Protein AF-A0AAQ4QMA6-F1 (afdb_monomer_lite)

Foldseek 3Di:
DDDDDDDDDDPDPPPPPDDDQDCADPWQWEQDPSGDTDGEDPQARAANDNDQLRHPHGQFQWDQAPVRSGTDGAPPQARDADNVHSPQGPHGDQCWADDRRHTHNAADWQWEQDNVRSYTHGEDPQARDAHPNPGGDHGDPPDDDD

InterPro domains:
  IPR006212 Furin-like repeat [SM00261] (34-66)
  IPR006212 Furin-like repeat [SM00261] (68-113)
  IPR006212 Furin-like repeat [SM00261] (117-146)
  IPR006212 Furin-like repeat [cd00064] (74-121)
  IPR009030 Growth factor receptor cysteine-rich domain superfamily [SSF57184] (30-146)

Structure (mmCIF, N/CA/C/O backbone):
data_AF-A0AAQ4QMA6-F1
#
_entry.id   AF-A0AAQ4QMA6-F1
#
loop_
_atom_site.group_PDB
_atom_site.id
_atom_site.type_symbol
_atom_site.label_atom_id
_atom_site.label_alt_id
_atom_site.label_comp_id
_atom_site.label_asym_id
_atom_site.label_entity_id
_atom_site.label_seq_id
_atom_site.pdbx_PDB_ins_code
_atom_site.Cartn_x
_atom_site.Cartn_y
_atom_site.Cartn_z
_atom_site.occupancy
_atom_site.B_iso_or_equiv
_atom_site.auth_seq_id
_atom_site.auth_comp_id
_atom_site.auth_asym_id
_atom_site.auth_atom_id
_atom_site.pdbx_PDB_model_num
ATOM 1 N N . MET A 1 1 ? -14.086 -16.755 75.102 1.00 37.41 1 MET A N 1
ATOM 2 C CA . MET A 1 1 ? -13.847 -18.125 75.598 1.00 37.41 1 MET A CA 1
ATOM 3 C C . MET A 1 1 ? -12.925 -18.833 74.611 1.00 37.41 1 MET A C 1
ATOM 5 O O . MET A 1 1 ? -13.356 -19.036 73.491 1.00 37.41 1 MET A O 1
ATOM 9 N N . ARG A 1 2 ? -11.689 -19.133 75.060 1.00 33.44 2 ARG A N 1
ATOM 10 C CA . ARG A 1 2 ? -10.705 -20.140 74.574 1.00 33.44 2 ARG A CA 1
ATOM 11 C C . ARG A 1 2 ? -10.198 -19.995 73.120 1.00 33.44 2 ARG A C 1
ATOM 13 O O . ARG A 1 2 ? -10.956 -20.186 72.188 1.00 33.44 2 ARG A O 1
ATOM 20 N N . SER A 1 3 ? -8.985 -19.466 72.903 1.00 40.19 3 SER A N 1
ATOM 21 C CA . SER A 1 3 ? -7.627 -20.088 72.977 1.00 40.19 3 SER A CA 1
ATOM 22 C C . SER A 1 3 ? -7.222 -20.789 71.669 1.00 40.19 3 SER A C 1
ATOM 24 O O . SER A 1 3 ? -7.876 -21.749 71.294 1.00 40.19 3 SER A O 1
ATOM 26 N N . VAL A 1 4 ? -6.320 -20.227 70.848 1.00 39.12 4 VAL A N 1
ATOM 27 C CA . VAL A 1 4 ? -4.824 -20.225 70.860 1.00 39.12 4 VAL A CA 1
ATOM 28 C C . VAL A 1 4 ? -4.235 -21.331 69.955 1.00 39.12 4 VAL A C 1
ATOM 30 O O . VAL A 1 4 ? -4.265 -22.487 70.347 1.00 39.12 4 VAL A O 1
ATOM 33 N N . ALA A 1 5 ? -3.652 -20.885 68.821 1.00 41.41 5 ALA A N 1
ATOM 34 C CA . ALA A 1 5 ? -2.407 -21.308 68.127 1.00 41.41 5 ALA A CA 1
ATOM 35 C C . ALA A 1 5 ? -2.242 -22.794 67.667 1.00 41.41 5 ALA A C 1
ATOM 37 O O . ALA A 1 5 ? -2.875 -23.682 68.204 1.00 41.41 5 ALA A O 1
ATOM 38 N N . ALA A 1 6 ? -1.412 -23.197 66.692 1.00 40.19 6 ALA A N 1
ATOM 39 C CA . ALA A 1 6 ? -0.220 -22.599 66.099 1.00 40.19 6 ALA A CA 1
ATOM 40 C C . ALA A 1 6 ? 0.303 -23.438 64.891 1.00 40.19 6 ALA A C 1
ATOM 42 O O . ALA A 1 6 ? 0.096 -24.645 64.862 1.00 40.19 6 ALA A O 1
ATOM 43 N N . PHE A 1 7 ? 1.069 -22.783 64.004 1.00 39.94 7 PHE A N 1
ATOM 44 C CA . PHE A 1 7 ? 2.169 -23.274 63.138 1.00 39.94 7 PHE A CA 1
ATOM 45 C C . PHE A 1 7 ? 1.943 -24.390 62.093 1.00 39.94 7 PHE A C 1
ATOM 47 O O . PHE A 1 7 ? 1.742 -25.548 62.427 1.00 39.94 7 PHE A O 1
ATOM 54 N N . LEU A 1 8 ? 2.226 -24.070 60.822 1.00 35.59 8 LEU A N 1
ATOM 55 C CA . LEU A 1 8 ? 3.462 -24.508 60.150 1.00 35.59 8 LEU A CA 1
ATOM 56 C C . LEU A 1 8 ? 3.714 -23.669 58.885 1.00 35.59 8 LEU A C 1
ATOM 58 O O . LEU A 1 8 ? 2.820 -23.396 58.090 1.00 35.59 8 LEU A O 1
ATOM 62 N N . VAL A 1 9 ? 4.959 -23.224 58.758 1.00 42.91 9 VAL A N 1
ATOM 63 C CA . VAL A 1 9 ? 5.502 -22.417 57.667 1.00 42.91 9 VAL A CA 1
ATOM 64 C C . VAL A 1 9 ? 5.633 -23.284 56.414 1.00 42.91 9 VAL A C 1
ATOM 66 O O . VAL A 1 9 ? 6.320 -24.300 56.452 1.00 42.91 9 VAL A O 1
ATOM 69 N N . VAL A 1 10 ? 5.070 -22.842 55.287 1.00 43.06 10 VAL A N 1
ATOM 70 C CA . VAL A 1 10 ? 5.605 -23.185 53.963 1.00 43.06 10 VAL A CA 1
ATOM 71 C C . VAL A 1 10 ? 6.004 -21.878 53.291 1.00 43.06 10 VAL A C 1
ATOM 73 O O . VAL A 1 10 ? 5.167 -21.078 52.880 1.00 43.06 10 VAL A O 1
ATOM 76 N N . LEU A 1 11 ? 7.315 -21.644 53.248 1.00 46.62 11 LEU A N 1
ATOM 77 C CA . LEU A 1 11 ? 7.945 -20.617 52.432 1.00 46.62 11 LEU A CA 1
ATOM 78 C C . LEU A 1 11 ? 7.760 -21.006 50.965 1.00 46.62 11 LEU A C 1
ATOM 80 O O . LEU A 1 11 ? 8.409 -21.914 50.459 1.00 46.62 11 LEU A O 1
ATOM 84 N N . GLY A 1 12 ? 6.853 -20.316 50.297 1.00 40.38 12 GLY A N 1
ATOM 85 C CA . GLY A 1 12 ? 6.629 -20.417 48.868 1.00 40.38 12 GLY A CA 1
ATOM 86 C C . GLY A 1 12 ? 5.573 -19.390 48.533 1.00 40.38 12 GLY A C 1
ATOM 87 O O . GLY A 1 12 ? 4.491 -19.424 49.103 1.00 40.38 12 GLY A O 1
ATOM 88 N N . SER A 1 13 ? 5.917 -18.421 47.697 1.00 49.50 13 SER A N 1
ATOM 89 C CA . SER A 1 13 ? 5.038 -17.359 47.220 1.00 49.50 13 SER A CA 1
ATOM 90 C C . SER A 1 13 ? 3.724 -17.930 46.672 1.00 49.50 13 SER A C 1
ATOM 92 O O . SER A 1 13 ? 3.606 -18.196 45.477 1.00 49.50 13 SER A O 1
ATOM 94 N N . VAL A 1 14 ? 2.719 -18.102 47.533 1.00 47.34 14 VAL A N 1
ATOM 95 C CA . VAL A 1 14 ? 1.330 -18.259 47.113 1.00 47.34 14 VAL A CA 1
ATOM 96 C C . VAL A 1 14 ? 0.904 -16.865 46.682 1.00 47.34 14 VAL A C 1
ATOM 98 O O . VAL A 1 14 ? 0.366 -16.080 47.461 1.00 47.34 14 VAL A O 1
ATOM 101 N N . GLY A 1 15 ? 1.259 -16.518 45.443 1.00 46.84 15 GLY A N 1
ATOM 102 C CA . GLY A 1 15 ? 0.661 -15.387 44.762 1.00 46.84 15 GLY A CA 1
ATOM 103 C C . GLY A 1 15 ? -0.843 -15.578 44.856 1.00 46.84 15 GLY A C 1
ATOM 104 O O . GLY A 1 15 ? -1.367 -16.589 44.394 1.00 46.84 15 GLY A O 1
ATOM 105 N N . LEU A 1 16 ? -1.513 -14.655 45.537 1.00 48.75 16 LEU A N 1
ATOM 106 C CA . LEU A 1 16 ? -2.963 -14.601 45.598 1.00 48.75 16 LEU A CA 1
ATOM 107 C C . LEU A 1 16 ? -3.490 -14.709 44.159 1.00 48.75 16 LEU A C 1
ATOM 109 O O . LEU A 1 16 ? -3.325 -13.774 43.376 1.00 48.75 16 LEU A O 1
ATOM 113 N N . ILE A 1 17 ? -4.104 -15.842 43.803 1.00 52.78 17 ILE A N 1
ATOM 114 C CA . ILE A 1 17 ? -4.895 -15.989 42.574 1.00 52.78 17 ILE A CA 1
ATOM 115 C C . ILE A 1 17 ? -6.197 -15.223 42.833 1.00 52.78 17 ILE A C 1
ATOM 117 O O . ILE A 1 17 ? -7.240 -15.789 43.138 1.00 52.78 17 ILE A O 1
ATOM 121 N N . GLY A 1 18 ? -6.091 -13.898 42.852 1.00 49.62 18 GLY A N 1
ATOM 122 C CA . GLY A 1 18 ? -7.203 -12.973 42.990 1.00 49.62 18 GLY A CA 1
ATOM 123 C C . GLY A 1 18 ? -7.462 -12.300 41.650 1.00 49.62 18 GLY A C 1
ATOM 124 O O . GLY A 1 18 ? -6.522 -11.895 40.966 1.00 49.62 18 GLY A O 1
ATOM 125 N N . CYS A 1 19 ? -8.734 -12.152 41.277 1.00 55.69 19 CYS A N 1
ATOM 126 C CA . CYS A 1 19 ? -9.123 -11.298 40.158 1.00 55.69 19 CYS A CA 1
ATOM 127 C C . CYS A 1 19 ? -8.739 -9.853 40.508 1.00 55.69 19 CYS A C 1
ATOM 129 O O . CYS A 1 19 ? -9.393 -9.212 41.331 1.00 55.69 19 CYS A O 1
ATOM 131 N N . LYS A 1 20 ? -7.645 -9.344 39.936 1.00 54.22 20 LYS A N 1
ATOM 132 C CA . LYS A 1 20 ? -7.284 -7.930 40.062 1.00 54.22 20 LYS A CA 1
ATOM 133 C C . LYS A 1 20 ? -8.306 -7.130 39.240 1.00 54.22 20 LYS A C 1
ATOM 135 O O . LYS A 1 20 ? -8.506 -7.488 38.081 1.00 54.22 20 LYS A O 1
ATOM 140 N N . PRO A 1 21 ? -8.955 -6.082 39.779 1.00 58.12 21 PRO A N 1
ATOM 141 C CA . PRO A 1 21 ? -9.828 -5.239 38.974 1.00 58.12 21 PRO A CA 1
ATOM 142 C C . PRO A 1 21 ? -8.964 -4.553 37.918 1.00 58.12 21 PRO A C 1
ATOM 144 O O . PRO A 1 21 ? -8.160 -3.675 38.235 1.00 58.12 21 PRO A O 1
ATOM 147 N N . SER A 1 22 ? -9.068 -5.000 36.670 1.00 60.97 22 SER A N 1
ATOM 148 C CA . SER A 1 22 ? -8.457 -4.293 35.563 1.00 60.97 22 SER A CA 1
ATOM 149 C C . SER A 1 22 ? -9.410 -3.156 35.206 1.00 60.97 22 SER A C 1
ATOM 151 O O . SER A 1 22 ? -10.522 -3.358 34.730 1.00 60.97 22 SER A O 1
ATOM 153 N N . SER A 1 23 ? -8.989 -1.920 35.466 1.00 67.25 23 SER A N 1
ATOM 154 C CA . SER A 1 23 ? -9.678 -0.726 34.960 1.00 67.25 23 SER A CA 1
ATOM 155 C C . SER A 1 23 ? -9.585 -0.600 33.429 1.00 67.25 23 SER A C 1
ATOM 157 O O . SER A 1 23 ? -9.972 0.421 32.874 1.00 67.25 23 SER A O 1
ATOM 159 N N . SER A 1 24 ? -9.046 -1.619 32.759 1.00 76.44 24 SER A N 1
ATOM 160 C CA . SER A 1 24 ? -8.940 -1.798 31.316 1.00 76.44 24 SER A CA 1
ATOM 161 C C . SER A 1 24 ? -9.194 -3.267 30.974 1.00 76.44 24 SER A C 1
ATOM 163 O O . SER A 1 24 ? -8.817 -4.154 31.738 1.00 76.44 24 SER A O 1
ATOM 165 N N . CYS A 1 25 ? -9.825 -3.550 29.841 1.00 82.75 25 CYS A N 1
ATOM 166 C CA . CYS A 1 25 ? -9.965 -4.922 29.362 1.00 82.75 25 CYS A CA 1
ATOM 167 C C . CYS A 1 25 ? -8.780 -5.313 28.463 1.00 82.75 25 CYS A C 1
ATOM 169 O O . CYS A 1 25 ? -8.096 -4.435 27.930 1.00 82.75 25 CYS A O 1
ATOM 171 N N . PRO A 1 26 ? -8.509 -6.619 28.294 1.00 85.38 26 PRO A N 1
ATOM 172 C CA . PRO A 1 26 ? -7.633 -7.111 27.233 1.00 85.38 26 PRO A CA 1
ATOM 173 C C . PRO A 1 26 ? -8.088 -6.641 25.840 1.00 85.38 26 PRO A C 1
ATOM 175 O O . PRO A 1 26 ? -9.238 -6.247 25.657 1.00 85.38 26 PRO A O 1
ATOM 178 N N . ARG A 1 27 ? -7.199 -6.715 24.840 1.00 84.56 27 ARG A N 1
ATOM 179 C CA . ARG A 1 27 ? -7.537 -6.375 23.444 1.00 84.56 27 ARG A CA 1
ATOM 180 C C . ARG A 1 27 ? -8.742 -7.168 22.931 1.00 84.56 27 ARG A C 1
ATOM 182 O O . ARG A 1 27 ? -8.903 -8.337 23.281 1.00 84.56 27 ARG A O 1
ATOM 189 N N . GLY A 1 28 ? -9.558 -6.522 22.097 1.00 85.88 28 GLY A N 1
ATOM 190 C CA . GLY A 1 28 ? -10.818 -7.076 21.600 1.00 85.88 28 GLY A CA 1
ATOM 191 C C . GLY A 1 28 ? -11.952 -7.091 22.630 1.00 85.88 28 GLY A C 1
ATOM 192 O O . GLY A 1 28 ? -12.941 -7.793 22.424 1.00 85.88 28 GLY A O 1
ATOM 193 N N . GLN A 1 29 ? -11.817 -6.371 23.751 1.00 89.00 29 GLN A N 1
ATOM 194 C CA . GLN A 1 29 ? -12.853 -6.246 24.777 1.00 89.00 29 GLN A CA 1
ATOM 195 C C . GLN A 1 29 ? -13.020 -4.798 25.246 1.00 89.00 29 GLN A C 1
ATOM 197 O O . GLN A 1 29 ? -12.047 -4.048 25.321 1.00 89.00 29 GLN A O 1
ATOM 202 N N . PHE A 1 30 ? -14.236 -4.448 25.666 1.00 88.00 30 PHE A N 1
ATOM 203 C CA . PHE A 1 30 ? -14.564 -3.152 26.265 1.00 88.00 30 PHE A CA 1
ATOM 204 C C . PHE A 1 30 ? -15.207 -3.308 27.654 1.00 88.00 30 PHE A C 1
ATOM 206 O O . PHE A 1 30 ? -15.724 -4.368 28.015 1.00 88.00 30 PHE A O 1
ATOM 213 N N . LEU A 1 31 ? -15.150 -2.241 28.459 1.00 87.06 31 LEU A N 1
ATOM 214 C CA . LEU A 1 31 ? -15.645 -2.205 29.841 1.00 87.06 31 LEU A CA 1
ATOM 215 C C . LEU A 1 31 ? -17.134 -1.837 29.892 1.00 87.06 31 LEU A C 1
ATOM 217 O O . LEU A 1 31 ? -17.501 -0.661 29.889 1.00 87.06 31 LEU A O 1
ATOM 221 N N . LEU A 1 32 ? -18.004 -2.833 30.050 1.00 81.62 32 LEU A N 1
ATOM 222 C CA . LEU A 1 32 ? -19.429 -2.616 30.277 1.00 81.62 32 LEU A CA 1
ATOM 223 C C . LEU A 1 32 ? -19.694 -2.352 31.772 1.00 81.62 32 LEU A C 1
ATOM 225 O O . LEU A 1 32 ? -19.331 -3.144 32.648 1.00 81.62 32 LEU A O 1
ATOM 229 N N . ARG A 1 33 ? -20.328 -1.210 32.082 1.00 77.81 33 ARG A N 1
ATOM 230 C CA . ARG A 1 33 ? -20.731 -0.800 33.449 1.00 77.81 33 ARG A CA 1
ATOM 231 C C . ARG A 1 33 ? -19.609 -0.869 34.502 1.00 77.81 33 ARG A C 1
ATOM 233 O O . ARG A 1 33 ? -19.876 -1.111 35.674 1.00 77.81 33 ARG A O 1
ATOM 240 N N . LYS A 1 34 ? -18.356 -0.624 34.098 1.00 70.25 34 LYS A N 1
ATOM 241 C CA . LYS A 1 34 ? -17.159 -0.584 34.968 1.00 70.25 34 LYS A CA 1
ATOM 242 C C . LYS A 1 34 ? -16.807 -1.893 35.700 1.00 70.25 34 LYS A C 1
ATOM 244 O O . LYS A 1 34 ? -15.987 -1.853 36.614 1.00 70.25 34 LYS A O 1
ATOM 249 N N . GLN A 1 35 ? -17.396 -3.031 35.328 1.00 73.81 35 GLN A N 1
ATOM 250 C CA . GLN A 1 35 ? -17.180 -4.291 36.058 1.00 73.81 35 GLN A CA 1
ATOM 251 C C . GLN A 1 35 ? -17.107 -5.545 35.189 1.00 73.81 35 GLN A C 1
ATOM 253 O O . GLN A 1 35 ? -16.608 -6.557 35.671 1.00 73.81 35 GLN A O 1
ATOM 258 N N . GLN A 1 36 ? -17.552 -5.490 33.931 1.00 84.12 36 GLN A N 1
ATOM 259 C CA . GLN A 1 36 ? -17.530 -6.647 33.042 1.00 84.12 36 GLN A CA 1
ATOM 260 C C . GLN A 1 36 ? -16.835 -6.309 31.727 1.00 84.12 36 GLN A C 1
ATOM 262 O O . GLN A 1 36 ? -17.203 -5.343 31.062 1.00 84.12 36 GLN A O 1
ATOM 267 N N . CY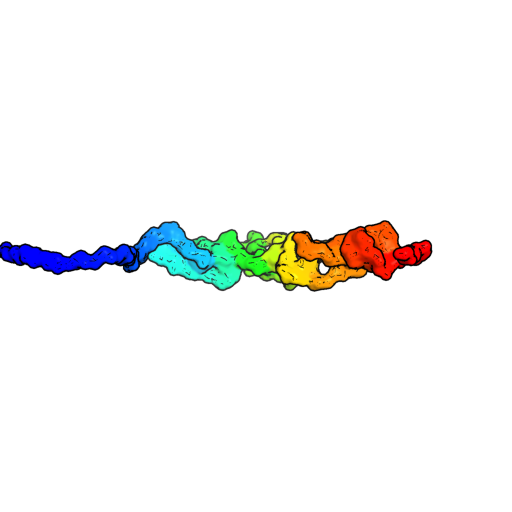S A 1 37 ? -15.868 -7.136 31.339 1.00 87.88 37 CYS A N 1
ATOM 268 C CA . CYS A 1 37 ? -15.307 -7.098 29.997 1.00 87.88 37 CYS A CA 1
ATOM 269 C C . CYS A 1 37 ? -16.195 -7.894 29.043 1.00 87.88 37 CYS A C 1
ATOM 271 O O . CYS A 1 37 ? -16.536 -9.047 29.328 1.00 87.88 37 CYS A O 1
ATOM 273 N N . VAL A 1 38 ? -16.582 -7.268 27.937 1.00 87.56 38 VAL A N 1
ATOM 274 C CA . VAL A 1 38 ? -17.402 -7.867 26.879 1.00 87.56 38 VAL A CA 1
ATOM 275 C C . VAL A 1 38 ? -16.629 -7.784 25.570 1.00 87.56 38 VAL A C 1
ATOM 277 O O . VAL A 1 38 ? -15.880 -6.833 25.361 1.00 87.56 38 VAL A O 1
ATOM 280 N N . LEU A 1 39 ? -16.763 -8.807 24.726 1.00 88.19 39 LEU A N 1
ATOM 281 C CA . LEU A 1 39 ? -16.078 -8.876 23.437 1.00 88.19 39 LEU A CA 1
ATOM 282 C C . LEU A 1 39 ? -16.598 -7.800 22.474 1.00 88.19 39 LEU A C 1
ATOM 284 O O . LEU A 1 39 ? -17.798 -7.523 22.437 1.00 88.19 39 LEU A O 1
ATOM 288 N N . CYS A 1 40 ? -15.684 -7.253 21.678 1.00 87.50 40 CYS A N 1
ATOM 289 C CA . CYS A 1 40 ? -16.010 -6.442 20.511 1.00 87.50 40 CYS A CA 1
ATOM 290 C C . CYS A 1 40 ? -16.686 -7.285 19.421 1.00 87.50 40 CYS A C 1
ATOM 292 O O . CYS A 1 40 ? -16.587 -8.518 19.415 1.00 87.50 40 CYS A O 1
ATOM 294 N N . HIS A 1 41 ? -17.320 -6.615 18.457 1.00 85.44 41 HIS A N 1
ATOM 295 C CA . HIS A 1 41 ? -17.725 -7.268 17.217 1.00 85.44 41 HIS A CA 1
ATOM 296 C C . HIS A 1 41 ? -16.494 -7.894 16.513 1.00 85.44 41 HIS A C 1
ATOM 298 O O . HIS A 1 41 ? -15.424 -7.282 16.532 1.00 85.44 41 HIS A O 1
ATOM 304 N N . PRO A 1 42 ? -16.593 -9.087 15.884 1.00 81.88 42 PRO A N 1
ATOM 305 C CA . PRO A 1 42 ? -15.439 -9.796 15.307 1.00 81.88 42 PRO A CA 1
ATOM 306 C C . PRO A 1 42 ? -14.655 -9.033 14.232 1.00 81.88 42 PRO A C 1
ATOM 308 O O . PRO A 1 42 ? -13.505 -9.367 13.967 1.00 81.88 42 PRO A O 1
ATOM 311 N N . THR A 1 43 ? -15.268 -8.026 13.611 1.00 78.44 43 THR A N 1
ATOM 312 C CA . THR A 1 43 ? -14.627 -7.151 12.614 1.00 78.44 43 THR A CA 1
ATOM 313 C C . THR A 1 43 ? -13.769 -6.052 13.246 1.00 78.44 43 THR A C 1
ATOM 315 O O . THR A 1 43 ? -13.185 -5.241 12.535 1.00 78.44 43 THR A O 1
ATOM 318 N N . CYS A 1 44 ? -13.692 -5.988 14.577 1.00 83.81 44 CYS A N 1
ATOM 319 C CA . CYS A 1 44 ? -13.068 -4.882 15.286 1.00 83.81 44 CYS A CA 1
ATOM 320 C C . CYS A 1 44 ? -11.956 -5.368 16.201 1.00 83.81 44 CYS A C 1
ATOM 322 O O . CYS A 1 44 ? -12.120 -6.291 17.000 1.00 83.81 44 CYS A O 1
ATOM 324 N N . SER A 1 45 ? -10.806 -4.707 16.093 1.00 85.19 45 SER A N 1
ATOM 325 C CA . SER A 1 45 ? -9.657 -4.997 16.949 1.00 85.19 45 SER A CA 1
ATOM 326 C C . SER A 1 45 ? -9.813 -4.346 18.321 1.00 85.19 45 SER A C 1
ATOM 328 O O . SER A 1 45 ? -9.413 -4.920 19.336 1.00 85.19 45 SER A O 1
ATOM 330 N N . GLU A 1 46 ? -10.397 -3.147 18.358 1.00 87.00 46 GLU A N 1
ATOM 331 C CA . GLU A 1 46 ? -10.701 -2.395 19.576 1.00 87.00 46 GLU A CA 1
ATOM 332 C C . GLU A 1 46 ? -12.046 -1.666 19.397 1.00 87.00 46 GLU A C 1
ATOM 334 O O . GLU A 1 46 ? -12.407 -1.278 18.281 1.00 87.00 46 GLU A O 1
ATOM 339 N N . CYS A 1 47 ? -12.805 -1.522 20.484 1.00 88.38 47 CYS A N 1
ATOM 340 C CA . CYS A 1 47 ? -14.162 -0.980 20.475 1.00 88.38 47 CYS A CA 1
ATOM 341 C C . CYS A 1 47 ? -14.489 -0.266 21.794 1.00 88.38 47 CYS A C 1
ATOM 343 O O . CYS A 1 47 ? -13.879 -0.547 22.831 1.00 88.38 47 CYS A O 1
ATOM 345 N N . ASP A 1 48 ? -15.480 0.624 21.767 1.00 87.25 48 ASP A N 1
ATOM 346 C CA . ASP A 1 48 ? -16.073 1.243 22.960 1.00 87.25 48 ASP A CA 1
ATOM 347 C C . ASP A 1 48 ? -17.470 0.687 23.298 1.00 87.25 48 ASP A C 1
ATOM 349 O O . ASP A 1 48 ? -18.042 1.007 24.346 1.00 87.25 48 ASP A O 1
ATOM 353 N N . GLY A 1 49 ? -17.970 -0.225 22.464 1.00 84.69 49 GLY A N 1
ATOM 354 C CA . GLY A 1 49 ? -19.211 -0.949 22.667 1.00 84.69 49 GLY A CA 1
ATOM 355 C C . GLY A 1 49 ? -19.307 -2.217 21.817 1.00 84.69 49 GLY A C 1
ATOM 356 O O . GLY A 1 49 ? -18.331 -2.666 21.220 1.00 84.69 49 GLY A O 1
ATOM 357 N N . GLN A 1 50 ? -20.478 -2.851 21.830 1.00 80.62 50 GLN A N 1
ATOM 358 C CA . GLN A 1 50 ? -20.669 -4.176 21.231 1.00 80.62 50 GLN A CA 1
ATOM 359 C C . GLN A 1 50 ? -21.152 -4.117 19.774 1.00 80.62 50 GLN A C 1
ATOM 361 O O . GLN A 1 50 ? -21.102 -5.127 19.074 1.00 80.62 50 GLN A O 1
ATOM 366 N N . GLU A 1 51 ? -21.621 -2.954 19.327 1.00 80.31 51 GLU A N 1
ATOM 367 C CA . GLU A 1 51 ? -22.200 -2.776 17.998 1.00 80.31 51 GLU A CA 1
ATOM 368 C C . GLU A 1 51 ? -21.126 -2.612 16.908 1.00 80.31 51 GLU A C 1
ATOM 370 O O . GLU A 1 51 ? -20.003 -2.184 17.175 1.00 80.31 51 GLU A O 1
ATOM 375 N N . LEU A 1 52 ? -21.488 -2.912 15.655 1.00 75.00 52 LEU A N 1
ATOM 376 C CA . LEU A 1 52 ? -20.598 -2.841 14.481 1.00 75.00 52 LEU A CA 1
ATOM 377 C C . LEU A 1 52 ? -19.982 -1.454 14.227 1.00 75.00 52 LEU A C 1
ATOM 379 O O . LEU A 1 52 ? -18.875 -1.366 13.706 1.00 75.00 52 LEU A O 1
ATOM 383 N N . PHE A 1 53 ? -20.684 -0.389 14.609 1.00 76.94 53 PHE A N 1
ATOM 384 C CA . PHE A 1 53 ? -20.271 1.008 14.423 1.00 76.94 53 PHE A CA 1
ATOM 385 C C . PHE A 1 53 ? -19.510 1.586 15.632 1.00 76.94 53 PHE A C 1
ATOM 387 O O . PHE A 1 53 ? -19.116 2.748 15.627 1.00 76.94 53 PHE A O 1
ATOM 394 N N . GLN A 1 54 ? -19.312 0.797 16.695 1.00 82.38 54 GLN A N 1
ATOM 395 C CA . GLN A 1 54 ? -18.644 1.208 17.942 1.00 82.38 54 GLN A CA 1
ATOM 396 C C . GLN A 1 54 ? -17.160 0.820 17.961 1.00 82.38 54 GLN A C 1
ATOM 398 O O . GLN A 1 54 ? -16.563 0.528 19.001 1.00 82.38 54 GLN A O 1
ATOM 403 N N . CYS A 1 55 ? -16.558 0.760 16.777 1.00 85.88 55 CYS A N 1
ATOM 404 C CA . CYS A 1 55 ? -15.190 0.311 16.606 1.00 85.88 55 CYS A CA 1
ATOM 405 C C . CYS A 1 55 ? -14.245 1.503 16.606 1.00 85.88 55 CYS A C 1
ATOM 407 O O . CYS A 1 55 ? -14.394 2.445 15.833 1.00 85.88 55 CYS A O 1
ATOM 409 N N . THR A 1 56 ? -13.261 1.457 17.500 1.00 84.69 56 THR A N 1
ATOM 410 C CA . THR A 1 56 ? -12.227 2.492 17.605 1.00 84.69 56 THR A CA 1
ATOM 411 C C . THR A 1 56 ? -11.019 2.151 16.743 1.00 84.69 56 THR A C 1
ATOM 413 O O . THR A 1 56 ? -10.300 3.045 16.307 1.00 84.69 56 THR A O 1
ATOM 416 N N . THR A 1 57 ? -10.796 0.853 16.501 1.00 85.94 57 THR A N 1
ATOM 417 C CA . THR A 1 57 ? -9.688 0.343 15.691 1.00 85.94 57 THR A CA 1
ATOM 418 C C . THR A 1 57 ? -10.153 -0.869 14.881 1.00 85.94 57 THR A C 1
ATOM 420 O O . THR A 1 57 ? -10.551 -1.889 15.455 1.00 85.94 57 THR A O 1
ATOM 423 N N . CYS A 1 58 ? -10.063 -0.786 13.552 1.00 89.00 58 CYS A N 1
ATOM 424 C CA . CYS A 1 58 ? -10.378 -1.894 12.645 1.00 89.00 58 CYS A CA 1
ATOM 425 C C . CYS A 1 58 ? -9.263 -2.950 12.583 1.00 89.00 58 CYS A C 1
ATOM 427 O O . CYS A 1 58 ? -8.137 -2.728 13.037 1.00 89.00 58 CYS A O 1
ATOM 429 N N . GLY A 1 59 ? -9.597 -4.136 12.067 1.00 87.25 59 GLY A N 1
ATOM 430 C CA . GLY A 1 59 ? -8.643 -5.211 11.797 1.00 87.25 59 GLY A CA 1
ATOM 431 C C . GLY A 1 59 ? -7.571 -4.858 10.764 1.00 87.25 59 GLY A C 1
ATOM 432 O O . GLY A 1 59 ? -7.630 -3.848 10.066 1.00 87.25 59 GLY A O 1
ATOM 433 N N . VAL A 1 60 ? -6.560 -5.723 10.655 1.00 88.88 60 VAL A N 1
ATOM 434 C CA . VAL A 1 60 ? -5.576 -5.639 9.566 1.00 88.88 60 VAL A CA 1
ATOM 435 C C . VAL A 1 60 ? -6.275 -5.920 8.239 1.00 88.88 60 VAL A C 1
ATOM 437 O O . VAL A 1 60 ? -7.002 -6.904 8.137 1.00 88.88 60 VAL A O 1
ATOM 440 N N . GLY A 1 61 ? -6.013 -5.093 7.225 1.00 91.88 61 GLY A N 1
ATOM 441 C CA . GLY A 1 61 ? -6.699 -5.185 5.936 1.00 91.88 61 GLY A CA 1
ATOM 442 C C . GLY A 1 61 ? -8.123 -4.638 5.967 1.00 91.88 61 GLY A C 1
ATOM 443 O O . GLY A 1 61 ? -8.901 -4.970 5.084 1.00 91.88 61 GLY A O 1
ATOM 444 N N . GLN A 1 62 ? -8.458 -3.815 6.965 1.00 91.38 62 GLN A N 1
ATOM 445 C CA . GLN A 1 62 ? -9.747 -3.142 7.073 1.00 91.38 62 GLN A CA 1
ATOM 446 C C . GLN A 1 62 ? -9.562 -1.652 7.348 1.00 91.38 62 GLN A C 1
ATOM 448 O O . GLN A 1 62 ? -8.541 -1.224 7.899 1.00 91.38 62 GLN A O 1
ATOM 453 N N . VAL A 1 63 ? -10.570 -0.865 6.996 1.00 92.38 63 VAL A N 1
ATOM 454 C CA . VAL A 1 63 ? -10.631 0.573 7.256 1.00 92.38 63 VAL A CA 1
ATOM 455 C C . VAL A 1 63 ? -12.022 0.949 7.750 1.00 92.38 63 VAL A C 1
ATOM 457 O O . VAL A 1 63 ? -12.989 0.255 7.458 1.00 92.38 63 VAL A O 1
ATOM 460 N N . GLN A 1 64 ? -12.120 2.008 8.551 1.00 91.00 64 GLN A N 1
ATOM 461 C CA . GLN A 1 64 ? -13.414 2.498 9.008 1.00 91.00 64 GLN A CA 1
ATOM 462 C C . GLN A 1 64 ? -14.080 3.303 7.894 1.00 91.00 64 GLN A C 1
ATOM 464 O O . GLN A 1 64 ? -13.478 4.240 7.367 1.00 91.00 64 GLN A O 1
ATOM 469 N N . ASP A 1 65 ? -15.313 2.940 7.573 1.00 88.00 65 ASP A N 1
ATOM 470 C CA . ASP A 1 65 ? -16.190 3.699 6.701 1.00 88.00 65 ASP A CA 1
ATOM 471 C C . ASP A 1 65 ? -16.580 5.020 7.397 1.00 88.00 65 ASP A C 1
ATOM 473 O O . ASP A 1 65 ? -17.069 4.996 8.534 1.00 88.00 65 ASP A O 1
ATOM 477 N N . PRO A 1 66 ? -16.332 6.184 6.774 1.00 86.06 66 PRO A N 1
ATOM 478 C CA . PRO A 1 66 ? -16.591 7.479 7.397 1.00 86.06 66 PRO A CA 1
ATOM 479 C C . PRO A 1 66 ? -18.086 7.807 7.542 1.00 86.06 66 PRO A C 1
ATOM 481 O O . PRO A 1 66 ? -18.430 8.649 8.373 1.00 86.06 66 PRO A O 1
ATOM 484 N N . ASP A 1 67 ? -18.962 7.164 6.766 1.00 86.19 67 ASP A N 1
ATOM 485 C CA . ASP A 1 67 ? -20.403 7.408 6.773 1.00 86.19 67 ASP A CA 1
ATOM 486 C C . ASP A 1 67 ? -21.122 6.523 7.802 1.00 86.19 67 ASP A C 1
ATOM 488 O O . ASP A 1 67 ? -22.035 6.986 8.493 1.00 86.19 67 ASP A O 1
ATOM 492 N N . THR A 1 68 ? -20.716 5.257 7.931 1.00 85.31 68 THR A N 1
ATOM 493 C CA . THR A 1 68 ? -21.374 4.280 8.819 1.00 85.31 68 THR A CA 1
ATOM 494 C C . THR A 1 68 ? -20.613 4.014 10.117 1.00 85.31 68 THR A C 1
ATOM 496 O O . THR A 1 68 ? -21.207 3.557 11.096 1.00 85.31 68 THR A O 1
ATOM 499 N N . GLY A 1 69 ? -19.309 4.298 10.156 1.00 82.94 69 GLY A N 1
ATOM 500 C CA . GLY A 1 69 ? -18.424 3.934 11.264 1.00 82.94 69 GLY A CA 1
ATOM 501 C C . GLY A 1 69 ? -18.081 2.441 11.316 1.00 82.94 69 GLY A C 1
ATOM 502 O O . GLY A 1 69 ? -17.418 2.005 12.261 1.00 82.94 69 GLY A O 1
ATOM 503 N N . GLU A 1 70 ? -18.518 1.656 10.330 1.00 85.25 70 GLU A N 1
ATOM 504 C CA . GLU A 1 70 ? -18.254 0.220 10.240 1.00 85.25 70 GLU A CA 1
ATOM 505 C C . GLU A 1 70 ? -16.849 -0.057 9.700 1.00 85.25 70 GLU A C 1
ATOM 507 O O . GLU A 1 70 ? -16.294 0.714 8.923 1.00 85.25 70 GLU A O 1
ATOM 512 N N . CYS A 1 71 ? -16.261 -1.187 10.085 1.00 90.06 71 CYS A N 1
ATOM 513 C CA . CYS A 1 71 ? -15.008 -1.644 9.491 1.00 90.06 71 CYS A CA 1
ATOM 514 C C . CYS A 1 71 ? -15.288 -2.425 8.205 1.00 90.06 71 CYS A C 1
ATOM 516 O O . CYS A 1 71 ? -15.890 -3.499 8.256 1.00 90.06 71 CYS A O 1
ATOM 518 N N . ILE A 1 72 ? -14.815 -1.899 7.079 1.00 90.81 72 ILE A N 1
ATOM 519 C CA . ILE A 1 72 ? -14.928 -2.499 5.749 1.00 90.81 72 ILE A CA 1
ATOM 520 C C . ILE A 1 72 ? -13.586 -3.077 5.301 1.00 90.81 72 ILE A C 1
ATOM 522 O O . ILE A 1 72 ? -12.521 -2.585 5.684 1.00 90.81 72 ILE A O 1
ATOM 526 N N . ASP A 1 73 ? -13.636 -4.141 4.503 1.00 92.19 73 ASP A N 1
ATOM 527 C CA . ASP A 1 73 ? -12.442 -4.824 4.010 1.00 92.19 73 ASP A CA 1
ATOM 528 C C . ASP A 1 73 ? -11.763 -4.021 2.890 1.00 92.19 73 ASP A C 1
ATOM 530 O O . ASP A 1 73 ? -12.410 -3.501 1.983 1.00 92.19 73 ASP A O 1
ATOM 534 N N . CYS A 1 74 ? -10.436 -3.948 2.953 1.00 94.88 74 CYS A N 1
ATOM 535 C CA . CYS A 1 74 ? -9.595 -3.437 1.879 1.00 94.88 74 CYS A CA 1
ATOM 536 C C . CYS A 1 74 ? -9.481 -4.450 0.726 1.00 94.88 74 CYS A C 1
ATOM 538 O O . CYS A 1 74 ? -9.754 -5.643 0.886 1.00 94.88 74 CYS A O 1
ATOM 540 N N . GLU A 1 75 ? -8.939 -3.999 -0.407 1.00 94.38 75 GLU A N 1
ATOM 541 C CA . GLU A 1 75 ? -8.533 -4.878 -1.509 1.00 94.38 75 GLU A CA 1
ATOM 542 C C . GLU A 1 75 ? -7.574 -6.003 -1.057 1.00 94.38 75 GLU A C 1
ATOM 544 O O . GLU A 1 75 ? -6.796 -5.883 -0.098 1.00 94.38 75 GLU A O 1
ATOM 549 N N . MET A 1 76 ? -7.608 -7.133 -1.771 1.00 92.94 76 MET A N 1
ATOM 550 C CA . MET A 1 76 ? -6.861 -8.328 -1.393 1.00 92.94 76 MET A CA 1
ATOM 551 C C . MET A 1 76 ? -5.348 -8.073 -1.311 1.00 92.94 76 MET A C 1
ATOM 553 O O . MET A 1 76 ? -4.707 -7.573 -2.233 1.00 92.94 76 MET A O 1
ATOM 557 N N . GLY A 1 77 ? -4.742 -8.520 -0.208 1.00 93.50 77 GLY A N 1
ATOM 558 C CA . GLY A 1 77 ? -3.300 -8.395 0.018 1.00 93.50 77 GLY A CA 1
ATOM 559 C C . GLY A 1 77 ? -2.883 -7.046 0.600 1.00 93.50 77 GLY A C 1
ATOM 560 O O . GLY A 1 77 ? -1.693 -6.838 0.847 1.00 93.50 77 GLY A O 1
ATOM 561 N N . CYS A 1 78 ? -3.831 -6.152 0.869 1.00 96.25 78 CYS A N 1
ATOM 562 C CA . CYS A 1 78 ? -3.562 -4.885 1.521 1.00 96.25 78 CYS A CA 1
ATOM 563 C C . CYS A 1 78 ? -3.560 -5.040 3.037 1.00 96.25 78 CYS A C 1
ATOM 565 O O . CYS A 1 78 ? -4.401 -5.706 3.633 1.00 96.25 78 CYS A O 1
ATOM 567 N N . LYS A 1 79 ? -2.561 -4.431 3.671 1.00 94.38 79 LYS A N 1
ATOM 568 C CA . LYS A 1 79 ? -2.456 -4.358 5.128 1.00 94.38 79 LYS A CA 1
ATOM 569 C C . LYS A 1 79 ? -3.192 -3.131 5.658 1.00 94.38 79 LYS A C 1
ATOM 571 O O . LYS A 1 79 ? -3.803 -3.206 6.721 1.00 94.38 79 LYS A O 1
ATOM 576 N N . THR A 1 80 ? -3.132 -2.027 4.915 1.00 93.56 80 THR A N 1
ATOM 577 C CA . THR A 1 80 ? -3.918 -0.810 5.143 1.00 93.56 80 THR A CA 1
ATOM 578 C C . THR A 1 80 ? -4.349 -0.219 3.803 1.00 93.56 80 THR A C 1
ATOM 580 O O . THR A 1 80 ? -3.577 -0.251 2.838 1.00 93.56 80 THR A O 1
ATOM 583 N N . CYS A 1 81 ? -5.549 0.353 3.752 1.00 95.50 81 CYS A N 1
ATOM 584 C CA . CYS A 1 81 ? -6.088 1.067 2.593 1.00 95.50 81 CYS A CA 1
ATOM 585 C C . CYS A 1 81 ? -6.531 2.488 2.965 1.00 95.50 81 CYS A C 1
ATOM 587 O O . CYS A 1 81 ? -6.365 2.916 4.113 1.00 95.50 81 CYS A O 1
ATOM 589 N N . SER A 1 82 ? -6.965 3.257 1.970 1.00 94.44 82 SER A N 1
ATOM 590 C CA . SER A 1 82 ? -7.510 4.599 2.150 1.00 94.44 82 SER A CA 1
ATOM 591 C C . SER A 1 82 ? -8.890 4.531 2.798 1.00 94.44 82 SER A C 1
ATOM 593 O O . SER A 1 82 ? -9.670 3.632 2.511 1.00 94.44 82 SER A O 1
ATOM 595 N N . THR A 1 83 ? -9.202 5.507 3.648 1.00 90.62 83 THR A N 1
ATOM 596 C CA . THR A 1 83 ? -10.539 5.669 4.242 1.00 90.62 83 THR A CA 1
ATOM 597 C C . THR A 1 83 ? -11.579 6.128 3.225 1.00 90.62 83 THR A C 1
ATOM 599 O O . THR A 1 83 ? -12.762 5.913 3.434 1.00 90.62 83 THR A O 1
ATOM 602 N N . GLU A 1 84 ? -11.147 6.782 2.144 1.00 90.38 84 GLU A N 1
ATOM 603 C CA . GLU A 1 84 ? -12.043 7.268 1.084 1.00 90.38 84 GLU A CA 1
ATOM 604 C C . GLU A 1 84 ? -12.298 6.213 0.002 1.00 90.38 84 GLU A C 1
ATOM 606 O O . GLU A 1 84 ? -13.322 6.256 -0.672 1.00 90.38 84 GLU A O 1
ATOM 611 N N . ASP A 1 85 ? -11.352 5.288 -0.182 1.00 91.75 85 ASP A N 1
ATOM 612 C CA . ASP A 1 85 ? -11.405 4.272 -1.231 1.00 91.75 85 ASP A CA 1
ATOM 613 C C . ASP A 1 85 ? -10.654 2.999 -0.782 1.00 91.75 85 ASP A C 1
ATOM 615 O O . ASP A 1 85 ? -9.414 2.972 -0.788 1.00 91.75 85 ASP A O 1
ATOM 619 N N . PRO A 1 86 ? -11.379 1.934 -0.391 1.00 91.19 86 PRO A N 1
ATOM 620 C CA . PRO A 1 86 ? -10.791 0.666 0.043 1.00 91.19 86 PRO A CA 1
ATOM 621 C C . PRO A 1 86 ? -9.967 -0.057 -1.033 1.00 91.19 86 PRO A C 1
ATOM 623 O O . PRO A 1 86 ? -9.173 -0.943 -0.694 1.00 91.19 86 PRO A O 1
ATOM 626 N N . GLU A 1 87 ? -10.111 0.323 -2.310 1.00 91.88 87 GLU A N 1
ATOM 627 C CA . GLU A 1 87 ? -9.300 -0.202 -3.414 1.00 91.88 87 GLU A CA 1
ATOM 628 C C . GLU A 1 87 ? -7.885 0.405 -3.432 1.00 91.88 87 GLU A C 1
ATOM 630 O O . GLU A 1 87 ? -6.944 -0.182 -3.979 1.00 91.88 87 GLU A O 1
ATOM 635 N N . ILE A 1 88 ? -7.697 1.574 -2.808 1.00 95.50 88 ILE A N 1
ATOM 636 C CA . ILE A 1 88 ? -6.408 2.267 -2.738 1.00 95.50 88 ILE A CA 1
ATOM 637 C C . ILE A 1 88 ? -5.632 1.776 -1.523 1.00 95.50 88 ILE A C 1
ATOM 639 O O . ILE A 1 88 ? -5.886 2.159 -0.381 1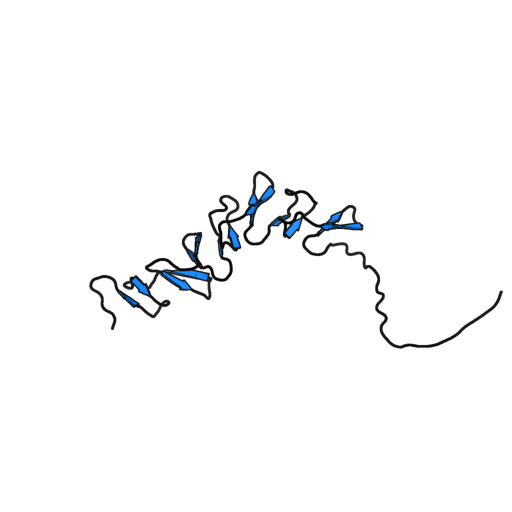.00 95.50 88 ILE A O 1
ATOM 643 N N . CYS A 1 89 ? -4.600 0.980 -1.770 1.00 96.50 89 CYS A N 1
ATOM 644 C CA . CYS A 1 89 ? -3.766 0.433 -0.716 1.00 96.50 89 CYS A CA 1
ATOM 645 C C . CYS A 1 89 ? -2.592 1.343 -0.368 1.00 96.50 89 CYS A C 1
ATOM 647 O O . CYS A 1 89 ? -1.831 1.804 -1.222 1.00 96.50 89 CYS A O 1
ATOM 649 N N . ASN A 1 90 ? -2.424 1.553 0.934 1.00 94.88 90 ASN A N 1
ATOM 650 C CA . ASN A 1 90 ? -1.345 2.343 1.517 1.00 94.88 90 ASN A CA 1
ATOM 651 C C . ASN A 1 90 ? -0.164 1.459 1.928 1.00 94.88 90 ASN A C 1
ATOM 653 O O . ASN A 1 90 ? 0.987 1.893 1.902 1.00 94.88 90 ASN A O 1
ATOM 657 N N . SER A 1 91 ? -0.435 0.207 2.300 1.00 95.00 91 SER A N 1
ATOM 658 C CA . SER A 1 91 ? 0.595 -0.784 2.599 1.00 95.00 91 SER A CA 1
ATOM 659 C C . SER A 1 91 ? 0.114 -2.198 2.297 1.00 95.00 91 SER A C 1
ATOM 661 O O . SER A 1 91 ? -1.088 -2.471 2.298 1.00 95.00 91 SER A O 1
ATOM 663 N N . CYS A 1 92 ? 1.059 -3.104 2.059 1.00 96.62 92 CYS A N 1
ATOM 664 C CA . CYS A 1 92 ? 0.772 -4.485 1.694 1.00 96.62 92 CYS A CA 1
ATOM 665 C C . CYS A 1 92 ? 1.045 -5.462 2.832 1.00 96.62 92 CYS A C 1
ATOM 667 O O . CYS A 1 92 ? 1.894 -5.228 3.697 1.00 96.62 92 CYS A O 1
ATOM 669 N N . ALA A 1 93 ? 0.296 -6.561 2.828 1.00 95.00 93 ALA A N 1
ATOM 670 C CA . ALA A 1 93 ? 0.549 -7.709 3.678 1.00 95.00 93 ALA A CA 1
ATOM 671 C C . ALA A 1 93 ? 1.877 -8.378 3.294 1.00 95.00 93 ALA A C 1
ATOM 673 O O . ALA A 1 9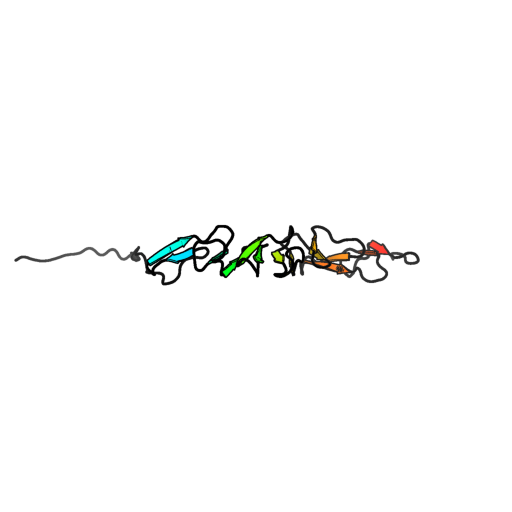3 ? 2.420 -8.174 2.206 1.00 95.00 93 ALA A O 1
ATOM 674 N N . GLU A 1 94 ? 2.408 -9.194 4.199 1.00 93.38 94 GLU A N 1
ATOM 675 C CA . GLU A 1 94 ? 3.645 -9.929 3.951 1.00 93.38 94 GLU A CA 1
ATOM 676 C C . GLU A 1 94 ? 3.518 -10.832 2.710 1.00 93.38 94 GLU A C 1
ATOM 678 O O . GLU A 1 94 ? 2.493 -11.480 2.492 1.00 93.38 94 GLU A O 1
ATOM 683 N N . GLY A 1 95 ? 4.556 -10.841 1.868 1.00 94.00 95 GLY A N 1
ATOM 684 C CA . GLY A 1 95 ? 4.554 -11.551 0.583 1.00 94.00 95 GLY A CA 1
ATOM 685 C C . GLY A 1 95 ? 3.874 -10.807 -0.575 1.00 94.00 95 GLY A C 1
ATOM 686 O O . GLY A 1 95 ? 3.793 -11.360 -1.672 1.00 94.00 95 GLY A O 1
ATOM 687 N N . TYR A 1 96 ? 3.408 -9.573 -0.359 1.00 96.56 96 TYR A N 1
ATOM 688 C CA . TYR A 1 96 ? 2.920 -8.673 -1.404 1.00 96.56 96 TYR A CA 1
ATOM 689 C C . TYR A 1 96 ? 3.804 -7.426 -1.516 1.00 96.56 96 TYR A C 1
ATOM 691 O O . TYR A 1 96 ? 4.417 -6.978 -0.548 1.00 96.56 96 TYR A O 1
ATOM 699 N N . PHE A 1 97 ? 3.818 -6.838 -2.709 1.00 97.38 97 PHE A N 1
ATOM 700 C CA . PHE A 1 97 ? 4.566 -5.638 -3.053 1.00 97.38 97 PHE A CA 1
ATOM 701 C C . PHE A 1 97 ? 3.621 -4.536 -3.509 1.00 97.38 97 PHE A C 1
ATOM 703 O O . PHE A 1 97 ? 2.733 -4.770 -4.335 1.00 97.38 97 PHE A O 1
ATOM 710 N N . LEU A 1 98 ? 3.829 -3.326 -2.997 1.00 97.38 98 LEU A N 1
ATOM 711 C CA . LEU A 1 98 ? 3.040 -2.167 -3.386 1.00 97.38 98 LEU A CA 1
ATOM 712 C C . LEU A 1 98 ? 3.500 -1.650 -4.751 1.00 97.38 98 LEU A C 1
ATOM 714 O O . LEU A 1 98 ? 4.671 -1.307 -4.947 1.00 97.38 98 LEU A O 1
ATOM 718 N N . PHE A 1 99 ? 2.558 -1.540 -5.681 1.00 96.88 99 PHE A N 1
ATOM 719 C CA . PHE A 1 99 ? 2.751 -0.930 -6.987 1.00 96.88 99 PHE A CA 1
ATOM 720 C C . PHE A 1 99 ? 1.532 -0.090 -7.357 1.00 96.88 99 PHE A C 1
ATOM 722 O O . PHE A 1 99 ? 0.442 -0.629 -7.529 1.00 96.88 99 PHE A O 1
ATOM 729 N N . ARG A 1 100 ? 1.721 1.229 -7.511 1.00 94.44 100 ARG A N 1
ATOM 730 C CA . ARG A 1 100 ? 0.648 2.180 -7.872 1.00 94.44 100 ARG A CA 1
ATOM 731 C C . ARG A 1 100 ? -0.617 1.998 -7.017 1.00 94.44 100 ARG A C 1
ATOM 733 O O . ARG A 1 100 ? -1.707 1.861 -7.556 1.00 94.44 100 ARG A O 1
ATOM 740 N N . HIS A 1 101 ? -0.439 1.966 -5.696 1.00 95.12 101 HIS A N 1
ATOM 741 C CA . HIS A 1 101 ? -1.509 1.765 -4.709 1.00 95.12 101 HIS A CA 1
ATOM 742 C C . HIS A 1 101 ? -2.199 0.394 -4.734 1.00 95.12 101 HIS A C 1
ATOM 744 O O . HIS A 1 101 ? -3.216 0.220 -4.084 1.00 95.12 101 HIS A O 1
ATOM 750 N N . GLN A 1 102 ? -1.650 -0.599 -5.433 1.00 95.62 102 GLN A N 1
ATOM 751 C CA . GLN A 1 102 ? -2.170 -1.966 -5.416 1.00 95.62 102 GLN A CA 1
ATOM 752 C C . GLN A 1 102 ? -1.116 -2.931 -4.899 1.00 95.62 102 GLN A C 1
ATOM 754 O O . GLN A 1 102 ? 0.066 -2.824 -5.237 1.00 95.62 102 GLN A O 1
ATOM 759 N N . CYS A 1 103 ? -1.553 -3.903 -4.110 1.00 96.88 103 CYS A N 1
ATOM 760 C CA . CYS A 1 103 ? -0.695 -4.953 -3.592 1.00 96.88 103 CYS A CA 1
ATOM 761 C C . CYS A 1 103 ? -0.671 -6.140 -4.550 1.00 96.88 103 CYS A C 1
ATOM 763 O O . CYS A 1 103 ? -1.706 -6.673 -4.939 1.00 96.88 103 CYS A O 1
ATOM 765 N N . ARG A 1 104 ? 0.525 -6.564 -4.961 1.00 95.75 104 ARG A N 1
ATOM 766 C CA . ARG A 1 104 ? 0.708 -7.647 -5.937 1.00 95.75 104 ARG A CA 1
ATOM 767 C C . ARG A 1 104 ? 1.745 -8.641 -5.446 1.00 95.75 104 ARG A C 1
ATOM 769 O O . ARG A 1 104 ? 2.725 -8.250 -4.830 1.00 95.75 104 ARG A O 1
ATOM 776 N N . ARG A 1 105 ? 1.564 -9.926 -5.756 1.00 94.94 105 ARG A N 1
ATOM 777 C CA . ARG A 1 105 ? 2.574 -10.955 -5.442 1.00 94.94 105 ARG A CA 1
ATOM 778 C C . ARG A 1 105 ? 3.820 -10.852 -6.316 1.00 94.94 105 ARG A C 1
ATOM 780 O O . ARG A 1 105 ? 4.901 -11.187 -5.857 1.00 94.94 105 ARG A O 1
ATOM 787 N N . HIS A 1 106 ? 3.648 -10.385 -7.551 1.00 94.69 106 HIS A N 1
ATOM 788 C CA . HIS A 1 106 ? 4.728 -10.186 -8.509 1.00 94.69 106 HIS A CA 1
ATOM 789 C C . HIS A 1 106 ? 4.657 -8.787 -9.098 1.00 94.69 106 HIS A C 1
ATOM 791 O O . HIS A 1 106 ? 3.578 -8.296 -9.454 1.00 94.69 106 HIS A O 1
ATOM 797 N N . CYS A 1 107 ? 5.823 -8.161 -9.204 1.00 95.19 107 CYS A N 1
ATOM 798 C CA . CYS A 1 107 ? 5.954 -6.845 -9.799 1.00 95.19 107 CYS A CA 1
ATOM 799 C C . CYS A 1 107 ? 5.793 -6.912 -11.330 1.00 95.19 107 CYS A C 1
ATOM 801 O O . CYS A 1 107 ? 6.215 -7.887 -11.955 1.00 95.19 107 CYS A O 1
ATOM 803 N N . PRO A 1 108 ? 5.149 -5.910 -11.955 1.00 94.56 108 PRO A N 1
ATOM 804 C CA . PRO A 1 108 ? 4.982 -5.868 -13.405 1.00 94.56 108 PRO A CA 1
ATOM 805 C C . PRO A 1 108 ? 6.315 -5.650 -14.140 1.00 94.56 108 PRO A C 1
ATOM 807 O O . PRO A 1 108 ? 7.342 -5.342 -13.537 1.00 94.56 108 PRO A O 1
ATOM 810 N N . GLN A 1 109 ? 6.292 -5.768 -15.470 1.00 91.19 109 GLN A N 1
ATOM 811 C CA . GLN A 1 109 ? 7.471 -5.523 -16.311 1.00 91.19 109 GLN A CA 1
ATOM 812 C C . GLN A 1 109 ? 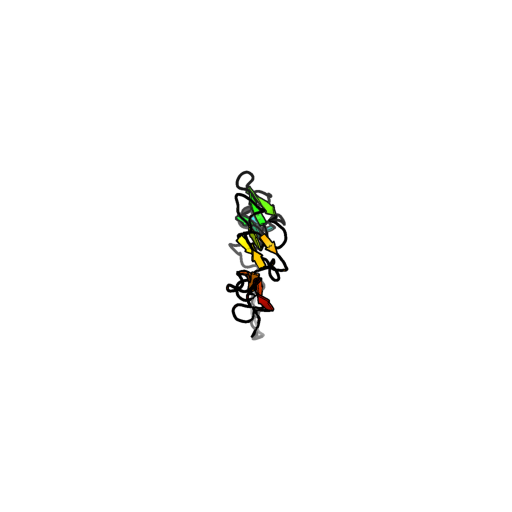8.099 -4.145 -16.058 1.00 91.19 109 GLN A C 1
ATOM 814 O O . GLN A 1 109 ? 7.412 -3.191 -15.682 1.00 91.19 109 GLN A O 1
ATOM 819 N N . SER A 1 110 ? 9.409 -4.041 -16.297 1.00 93.19 110 SER A N 1
ATOM 820 C CA . SER A 1 110 ? 10.221 -2.852 -16.005 1.00 93.19 110 SER A CA 1
ATOM 821 C C . SER A 1 110 ? 10.310 -2.493 -14.519 1.00 93.19 110 SER A C 1
ATOM 823 O O . SER A 1 110 ? 10.761 -1.396 -14.182 1.00 93.19 110 SER A O 1
ATOM 825 N N . THR A 1 111 ? 9.906 -3.395 -13.623 1.00 96.44 111 THR A N 1
ATOM 826 C CA . THR A 1 111 ? 10.053 -3.232 -12.175 1.00 96.44 111 THR A CA 1
ATOM 827 C C . THR A 1 111 ? 10.566 -4.511 -11.520 1.00 96.44 111 THR A C 1
ATOM 829 O O . THR A 1 111 ? 10.425 -5.596 -12.078 1.00 96.44 111 THR A O 1
ATOM 832 N N . TYR A 1 112 ? 11.161 -4.387 -10.336 1.00 96.06 112 TYR A N 1
ATOM 833 C CA . TYR A 1 112 ? 11.658 -5.502 -9.538 1.00 96.06 112 TYR A CA 1
ATOM 834 C C . TYR A 1 112 ? 11.136 -5.443 -8.099 1.00 96.06 112 TYR A C 1
ATOM 836 O O . TYR A 1 112 ? 10.777 -4.382 -7.584 1.00 96.06 112 TYR A O 1
ATOM 844 N N . GLU A 1 113 ? 11.128 -6.606 -7.452 1.00 96.44 113 GLU A N 1
ATOM 845 C CA . GLU A 1 113 ? 10.681 -6.812 -6.074 1.00 96.44 113 GLU A CA 1
ATOM 846 C C . GLU A 1 113 ? 11.745 -6.337 -5.068 1.00 96.44 113 GLU A C 1
ATOM 848 O O . GLU A 1 113 ? 12.835 -6.911 -4.968 1.00 96.44 113 GLU A O 1
ATOM 853 N N . ASP A 1 114 ? 11.439 -5.293 -4.298 1.00 95.12 114 ASP A N 1
ATOM 854 C CA . ASP A 1 114 ? 12.261 -4.839 -3.173 1.00 95.12 114 ASP A CA 1
ATOM 855 C C . ASP A 1 114 ? 11.708 -5.424 -1.870 1.00 95.12 114 ASP A C 1
ATOM 857 O O . ASP A 1 114 ? 10.821 -4.857 -1.236 1.00 95.12 114 ASP A O 1
ATOM 861 N N . TRP A 1 115 ? 12.236 -6.584 -1.473 1.00 92.38 115 TRP A N 1
ATOM 862 C CA . TRP A 1 115 ? 11.818 -7.317 -0.269 1.00 92.38 115 TRP A CA 1
ATOM 863 C C . TRP A 1 115 ? 12.042 -6.542 1.034 1.00 92.38 115 TRP A C 1
ATOM 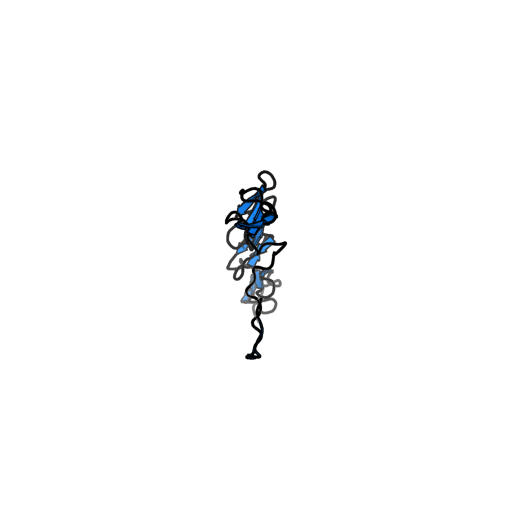865 O O . TRP A 1 115 ? 11.330 -6.768 2.006 1.00 92.38 115 TRP A O 1
ATOM 875 N N . GLY A 1 116 ? 13.009 -5.620 1.062 1.00 92.31 116 GLY A N 1
ATOM 876 C CA . GLY A 1 116 ? 13.284 -4.799 2.242 1.00 92.31 116 GLY A CA 1
ATOM 877 C C . GLY A 1 116 ? 12.192 -3.765 2.510 1.00 92.31 116 GLY A C 1
ATOM 878 O O . GLY A 1 116 ? 11.881 -3.490 3.666 1.00 92.31 116 GLY A O 1
ATOM 879 N N . ARG A 1 117 ? 11.601 -3.197 1.453 1.00 92.62 117 ARG A N 1
ATOM 880 C CA . ARG A 1 117 ? 10.535 -2.188 1.552 1.00 92.62 117 ARG A CA 1
ATOM 881 C C . ARG A 1 117 ? 9.142 -2.727 1.237 1.00 92.62 117 ARG A C 1
ATOM 883 O O . ARG A 1 117 ? 8.171 -2.026 1.498 1.00 92.62 117 ARG A O 1
ATOM 890 N N . GLY A 1 118 ? 9.030 -3.925 0.664 1.00 95.12 118 GLY A N 1
ATOM 891 C CA . GLY A 1 118 ? 7.762 -4.460 0.163 1.00 95.12 118 GLY A CA 1
ATOM 892 C C . GLY A 1 118 ? 7.199 -3.623 -0.989 1.00 95.12 118 GLY A C 1
ATOM 893 O O . GLY A 1 118 ? 5.994 -3.399 -1.062 1.00 95.12 118 GLY A O 1
ATOM 894 N N . LEU A 1 119 ? 8.067 -3.104 -1.865 1.00 96.62 119 LEU A N 1
ATOM 895 C CA . LEU A 1 119 ? 7.689 -2.228 -2.981 1.00 96.62 119 LEU A CA 1
ATOM 896 C C . LEU A 1 119 ? 8.124 -2.820 -4.321 1.00 96.62 119 LEU A C 1
ATOM 898 O O . LEU A 1 119 ? 9.159 -3.478 -4.412 1.00 96.62 119 LEU A O 1
ATOM 902 N N . CYS A 1 120 ? 7.379 -2.497 -5.374 1.00 97.12 120 CYS A N 1
ATOM 903 C CA . CYS A 1 120 ? 7.849 -2.665 -6.742 1.00 97.12 120 CYS A CA 1
ATOM 904 C C . CYS A 1 120 ? 8.598 -1.412 -7.187 1.00 97.12 120 CYS A C 1
ATOM 906 O O . CYS A 1 120 ? 8.022 -0.323 -7.255 1.00 97.12 120 CYS A O 1
ATOM 908 N N . LEU A 1 121 ? 9.881 -1.562 -7.506 1.00 96.44 121 LEU A N 1
ATOM 909 C CA . LEU A 1 121 ? 10.743 -0.451 -7.900 1.00 96.44 121 LEU A CA 1
ATOM 910 C C . LEU A 1 121 ? 11.110 -0.531 -9.372 1.00 96.44 121 LEU A C 1
ATOM 912 O O . LEU A 1 121 ? 11.307 -1.630 -9.881 1.00 96.44 121 LEU A O 1
ATOM 916 N N . PRO A 1 122 ? 11.228 0.609 -10.069 1.00 96.44 122 PRO A N 1
ATOM 917 C CA . PRO A 1 122 ? 11.591 0.606 -11.474 1.00 96.44 122 PRO A CA 1
ATOM 918 C C . PRO A 1 122 ? 13.001 0.055 -11.681 1.00 96.44 122 PRO A C 1
ATOM 920 O O . PRO A 1 122 ? 13.922 0.340 -10.910 1.00 96.44 122 PRO A O 1
ATOM 923 N N . CYS A 1 123 ? 13.173 -0.699 -12.762 1.00 96.25 123 CYS A N 1
ATOM 924 C CA . CYS A 1 123 ? 14.491 -1.086 -13.230 1.00 96.25 123 CYS A CA 1
ATOM 925 C C . CYS A 1 123 ? 15.309 0.152 -13.634 1.00 96.25 123 CYS A C 1
ATOM 927 O O . CYS A 1 123 ? 14.751 1.116 -14.168 1.00 96.25 123 CYS A O 1
ATOM 929 N N . PRO A 1 124 ? 16.633 0.153 -13.397 1.00 95.06 124 PRO A N 1
ATOM 930 C CA . PRO A 1 124 ? 17.494 1.247 -13.833 1.00 95.06 124 PRO A CA 1
ATOM 931 C C . PRO A 1 124 ? 17.506 1.323 -15.363 1.00 95.06 124 PRO A C 1
ATOM 933 O O . PRO A 1 124 ? 17.780 0.330 -16.033 1.00 95.06 124 PRO A O 1
ATOM 936 N N . ALA A 1 125 ? 17.237 2.492 -15.943 1.00 93.94 125 ALA A N 1
ATOM 937 C CA . ALA A 1 125 ? 17.339 2.668 -17.392 1.00 93.94 125 ALA A CA 1
ATOM 938 C C . ALA A 1 125 ? 18.787 2.407 -17.872 1.00 93.94 125 ALA A C 1
ATOM 940 O O . ALA A 1 125 ? 19.723 2.801 -17.170 1.00 93.94 125 ALA A O 1
ATOM 941 N N . PRO A 1 126 ? 19.006 1.774 -19.044 1.00 94.31 126 PRO A N 1
ATOM 942 C CA . PRO A 1 126 ? 18.045 1.369 -20.082 1.00 94.31 126 PRO A CA 1
ATOM 943 C C . PRO A 1 126 ? 17.554 -0.092 -19.943 1.00 94.31 126 PRO A C 1
ATOM 945 O O . PRO A 1 126 ? 17.346 -0.788 -20.937 1.00 94.31 126 PRO A O 1
ATOM 948 N N . CYS A 1 127 ? 17.406 -0.595 -18.719 1.00 95.19 127 CYS A N 1
ATOM 949 C CA . CYS A 1 127 ? 16.993 -1.969 -18.453 1.00 95.19 127 CYS A CA 1
ATOM 950 C C . CYS A 1 127 ? 15.460 -2.131 -18.460 1.00 95.19 127 CYS A C 1
ATOM 952 O O . CYS A 1 127 ? 14.751 -1.348 -17.828 1.00 95.19 127 CYS A O 1
ATOM 954 N N . THR A 1 128 ? 14.949 -3.156 -19.147 1.00 94.75 128 THR A N 1
ATOM 955 C CA . THR A 1 128 ? 13.515 -3.512 -19.214 1.00 94.75 128 THR A CA 1
ATOM 956 C C . THR A 1 128 ? 13.138 -4.671 -18.295 1.00 94.75 128 THR A C 1
ATOM 958 O O . THR A 1 128 ? 11.980 -4.779 -17.896 1.00 94.75 128 THR A O 1
ATOM 961 N N . ASP A 1 129 ? 14.099 -5.515 -17.929 1.00 94.06 129 ASP A N 1
ATOM 962 C CA . ASP A 1 129 ? 13.921 -6.584 -16.946 1.00 94.06 129 ASP A CA 1
ATOM 963 C C . ASP A 1 129 ? 15.166 -6.678 -16.072 1.00 94.06 129 ASP A C 1
ATOM 965 O O . ASP A 1 129 ? 16.281 -6.731 -16.589 1.00 94.06 129 ASP A O 1
ATOM 969 N N . CYS A 1 130 ? 15.002 -6.674 -14.755 1.00 95.00 130 CYS A N 1
ATOM 970 C CA . CYS A 1 130 ? 16.108 -6.615 -13.815 1.00 95.00 130 CYS A CA 1
ATOM 971 C C . CYS A 1 130 ? 15.832 -7.424 -12.547 1.00 95.00 130 CYS A C 1
ATOM 973 O O . CYS A 1 130 ? 14.705 -7.559 -12.077 1.00 95.00 130 CYS A O 1
ATOM 975 N N . ARG A 1 131 ? 16.911 -7.920 -11.937 1.00 93.62 131 ARG A N 1
ATOM 976 C CA . ARG A 1 131 ? 16.904 -8.513 -10.600 1.00 93.62 131 ARG A CA 1
ATOM 977 C C . ARG A 1 131 ? 17.599 -7.574 -9.624 1.00 93.62 131 ARG A C 1
ATOM 979 O O . ARG A 1 131 ? 18.801 -7.683 -9.382 1.00 93.62 131 ARG A O 1
ATOM 986 N N . GLY A 1 132 ? 16.831 -6.664 -9.042 1.00 92.56 132 GLY A N 1
ATOM 987 C CA . GLY A 1 132 ? 17.386 -5.618 -8.191 1.00 92.56 132 GLY A CA 1
ATOM 988 C C . GLY A 1 132 ? 17.946 -4.445 -8.996 1.00 92.56 132 GLY A C 1
ATOM 989 O O . GLY A 1 132 ? 17.889 -4.410 -10.223 1.00 92.56 132 GLY A O 1
ATOM 990 N N . ASN A 1 133 ? 18.540 -3.487 -8.290 1.00 91.56 133 ASN A N 1
ATOM 991 C CA . ASN A 1 133 ? 19.037 -2.237 -8.869 1.00 91.56 133 ASN A CA 1
ATOM 992 C C . ASN A 1 133 ? 20.327 -2.366 -9.702 1.00 91.56 133 ASN A C 1
ATOM 994 O O . ASN A 1 133 ? 20.696 -1.408 -10.369 1.00 91.56 133 ASN A O 1
ATOM 998 N N . ALA A 1 134 ? 21.040 -3.493 -9.630 1.00 90.25 134 ALA A N 1
ATOM 999 C CA . ALA A 1 134 ? 22.370 -3.642 -10.233 1.00 90.25 134 ALA A CA 1
ATOM 1000 C C . ALA A 1 134 ? 22.481 -4.796 -11.240 1.00 90.25 134 ALA A C 1
ATOM 1002 O O . ALA A 1 134 ? 23.505 -4.925 -11.906 1.00 90.25 134 ALA A O 1
ATOM 1003 N N . ARG A 1 135 ? 21.462 -5.657 -11.360 1.00 93.44 135 ARG A N 1
ATOM 1004 C CA . ARG A 1 135 ? 21.505 -6.817 -12.264 1.00 93.44 135 ARG A CA 1
ATOM 1005 C C . ARG A 1 135 ? 20.440 -6.672 -13.335 1.00 93.44 135 ARG A C 1
ATOM 1007 O O . ARG A 1 135 ? 19.278 -6.986 -13.095 1.00 93.44 135 ARG A O 1
ATOM 1014 N N . CYS A 1 136 ? 20.847 -6.210 -14.509 1.00 95.12 136 CYS A N 1
ATOM 1015 C CA . CYS A 1 136 ? 19.980 -6.178 -15.677 1.00 95.12 136 CYS A CA 1
ATOM 1016 C C . CYS A 1 136 ? 19.910 -7.566 -16.335 1.00 95.12 136 CYS A C 1
ATOM 1018 O O . CYS A 1 136 ? 20.923 -8.255 -16.433 1.00 95.12 136 CYS A O 1
ATOM 1020 N N . LEU A 1 137 ? 18.712 -7.977 -16.746 1.00 94.62 137 LEU A N 1
ATOM 1021 C CA . LEU A 1 137 ? 18.412 -9.250 -17.410 1.00 94.62 137 LEU A CA 1
ATOM 1022 C C . LEU A 1 137 ? 17.939 -9.053 -18.855 1.00 94.62 137 LEU A C 1
ATOM 1024 O O . LEU A 1 137 ? 18.127 -9.943 -19.679 1.00 94.62 137 LEU A O 1
ATOM 1028 N N . ALA A 1 138 ? 17.354 -7.897 -19.173 1.00 94.69 138 ALA A N 1
ATOM 1029 C CA . ALA A 1 138 ? 17.024 -7.500 -20.535 1.00 94.69 138 ALA A CA 1
ATOM 1030 C C . ALA A 1 138 ? 17.156 -5.983 -20.695 1.00 94.69 138 ALA A C 1
ATOM 1032 O O . ALA A 1 138 ? 16.745 -5.219 -19.821 1.00 94.69 138 ALA A O 1
ATOM 1033 N N . CYS A 1 139 ? 17.714 -5.549 -21.823 1.00 94.88 139 CYS A N 1
ATOM 1034 C CA . CYS A 1 139 ? 17.870 -4.136 -22.147 1.00 94.88 139 CYS A CA 1
ATOM 1035 C C . CYS A 1 139 ? 16.806 -3.677 -23.152 1.00 94.88 139 CYS A C 1
ATOM 1037 O O . CYS A 1 139 ? 16.224 -4.475 -23.890 1.00 94.88 139 CYS A O 1
ATOM 1039 N N . GLN A 1 140 ? 16.579 -2.366 -23.211 1.00 95.12 140 GLN A N 1
ATOM 1040 C CA . GLN A 1 140 ? 15.818 -1.744 -24.292 1.00 95.12 140 GLN A CA 1
ATOM 1041 C C . GLN A 1 140 ? 16.468 -2.022 -25.665 1.00 95.12 140 GLN A C 1
ATOM 1043 O O . GLN A 1 140 ? 17.685 -2.218 -25.741 1.00 95.12 140 GLN A O 1
ATOM 1048 N N . PRO A 1 141 ? 15.692 -2.004 -26.768 1.00 94.94 141 PRO A N 1
ATOM 1049 C CA . PRO A 1 141 ? 16.235 -2.167 -28.115 1.00 94.94 141 PRO A CA 1
ATOM 1050 C C . PRO A 1 141 ? 17.394 -1.200 -28.397 1.00 94.94 141 PRO A C 1
ATOM 1052 O O . PRO A 1 141 ? 17.299 -0.011 -28.104 1.00 94.94 141 PRO A O 1
ATOM 1055 N N . GLY A 1 142 ? 18.484 -1.715 -28.973 1.00 93.94 142 GLY A N 1
ATOM 1056 C CA . GLY A 1 142 ? 19.711 -0.950 -29.239 1.00 93.94 142 GLY A CA 1
ATOM 1057 C C . GLY A 1 142 ? 20.764 -1.011 -28.125 1.00 93.94 142 GLY A C 1
ATOM 1058 O O . GLY A 1 142 ? 21.886 -0.560 -28.339 1.00 93.94 142 GLY A O 1
ATOM 1059 N N . TYR A 1 143 ? 20.440 -1.613 -26.977 1.00 93.19 143 TYR A N 1
ATOM 1060 C CA . TYR A 1 143 ? 21.372 -1.880 -25.881 1.00 93.19 143 TYR A CA 1
ATOM 1061 C C . TYR A 1 143 ? 21.588 -3.389 -25.713 1.00 93.19 143 TYR A C 1
ATOM 1063 O O . TYR A 1 143 ? 20.694 -4.190 -25.985 1.00 93.19 143 TYR A O 1
ATOM 1071 N N . PHE A 1 144 ? 22.764 -3.781 -25.224 1.00 91.25 144 PHE A N 1
ATOM 1072 C CA . PHE A 1 144 ? 23.143 -5.183 -25.028 1.00 91.25 144 PHE A CA 1
ATOM 1073 C C . PHE A 1 144 ? 23.645 -5.406 -23.599 1.00 91.25 144 PHE A C 1
ATOM 1075 O O . PHE A 1 144 ? 24.179 -4.485 -22.979 1.00 91.25 144 PHE A O 1
ATOM 1082 N N . LEU A 1 145 ? 23.453 -6.620 -23.076 1.00 89.12 145 LEU A N 1
ATOM 1083 C CA . LEU A 1 145 ? 24.097 -7.053 -21.836 1.00 89.12 145 LEU A CA 1
ATOM 1084 C C . LEU A 1 145 ? 25.590 -7.259 -22.106 1.00 89.12 145 LEU A C 1
ATOM 1086 O O . LEU A 1 145 ? 25.949 -7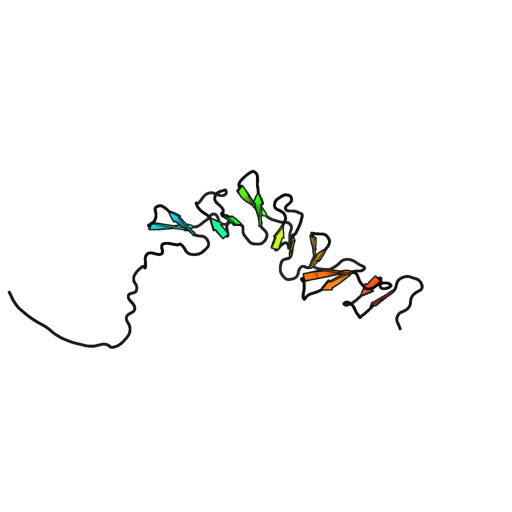.809 -23.148 1.00 89.12 145 LEU A O 1
ATOM 1090 N N . ASN A 1 146 ? 26.429 -6.816 -21.176 1.00 79.31 146 ASN A N 1
ATOM 1091 C CA . ASN A 1 146 ? 27.875 -7.030 -21.194 1.00 79.31 146 ASN A CA 1
ATOM 1092 C C . ASN A 1 146 ? 28.269 -8.055 -20.131 1.00 79.31 146 ASN A C 1
ATOM 1094 O O . ASN A 1 146 ? 27.619 -8.040 -19.059 1.00 79.31 146 ASN A O 1
#

Sequence (146 aa):
MRSVAAFLVVLGSVGLIGCKPSSSCPRGQFLLRKQQCVLCHPTCSECDGQELFQCTTCGVGQVQDPDTGECIDCEMGCKTCSTEDPEICNSCAEGYFLFRHQCRRHCPQSTYEDWGRGLCLPCPAPCTDCRGNARCLACQPGYFLN

pLDDT: mean 83.54, std 17.18, range [33.44, 97.38]

Secondary structure (DSSP, 8-state):
-----------S----------SSPPTTEEEETTTEEEEPPTTEEEESSSSTT-EEEEPTTEEE-TTT--EEEPSTTEEEE-SS-TTSEEEE-TT-EEETTEEESSPPTTEEEETTTTEEEEPPTTEEEESSSS-EEEEPTT----

Radius of gyration: 27.88 Å; chains: 1; bounding box: 50×32×105 Å

Organism: NCBI:txid481459